Protein AF-A0A7V5ZE41-F1 (afdb_monomer_lite)

pLDDT: mean 74.65, std 10.22, range [50.06, 90.25]

Radius of gyration: 21.47 Å; chains: 1; bounding box: 50×22×50 Å

Sequence (62 aa):
MLEQAWRGGLLALQDYVAYHILTCLIPAFLLAGGMVAFVPKEAVLRYLGIASHRMVTYLSAA

Foldseek 3Di:
DVVVVVVVVVVVVVVVVVVVCVVPVVVVVVVVVVCPVPPDPVNCCCQVNPPHDPVSVVVVVD

Secondary structure (DSSP, 8-state):
-HHHHHHHHHHHHHHHHHHHHHHHHHHHHHHHHHHHHHS-HHHHHHHHSTTS-HHHHHHHT-

Structure (mmCIF, N/CA/C/O backbone):
data_AF-A0A7V5ZE41-F1
#
_entry.id   AF-A0A7V5ZE41-F1
#
loop_
_atom_site.group_PDB
_atom_site.id
_atom_site.type_symbol
_atom_site.label_atom_id
_atom_site.label_alt_id
_atom_site.label_comp_id
_atom_site.label_asym_id
_atom_site.label_entity_id
_atom_site.label_seq_id
_atom_site.pdbx_PDB_ins_code
_atom_site.Cartn_x
_atom_site.Cartn_y
_atom_site.Cartn_z
_atom_site.occupancy
_atom_site.B_iso_or_equiv
_atom_site.auth_seq_id
_atom_site.auth_comp_id
_atom_site.auth_asym_id
_atom_site.auth_atom_id
_atom_site.pdbx_PDB_model_num
ATOM 1 N N . MET A 1 1 ? -25.807 -0.822 29.485 1.00 52.12 1 MET A N 1
ATOM 2 C CA . MET A 1 1 ? -24.577 -0.032 29.244 1.00 52.12 1 MET A CA 1
ATOM 3 C C . MET A 1 1 ? -23.526 -0.795 28.432 1.00 52.12 1 MET A C 1
ATOM 5 O O . MET A 1 1 ? -23.079 -0.229 27.446 1.00 52.12 1 MET A O 1
ATOM 9 N N . LEU A 1 2 ? -23.186 -2.062 28.734 1.00 61.59 2 LEU A N 1
ATOM 10 C CA . LEU A 1 2 ? -22.229 -2.848 27.916 1.00 61.59 2 LEU A CA 1
ATOM 11 C C . LEU A 1 2 ? -22.615 -2.970 26.426 1.00 61.59 2 LEU A C 1
ATOM 13 O O . LEU A 1 2 ? -21.767 -2.838 25.552 1.00 61.59 2 LEU A O 1
ATOM 17 N N . GLU A 1 3 ? -23.904 -3.143 26.144 1.00 61.81 3 GLU A N 1
ATOM 18 C CA . GLU A 1 3 ? -24.483 -3.244 24.794 1.00 61.81 3 GLU A CA 1
ATOM 19 C C . GLU A 1 3 ? -24.138 -2.072 23.847 1.00 61.81 3 GLU A C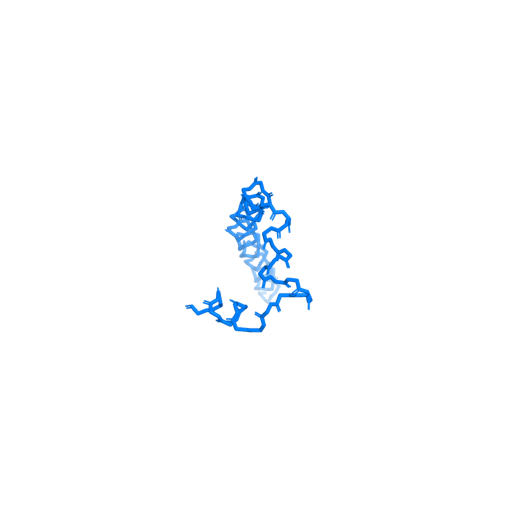 1
ATOM 21 O O . GLU A 1 3 ? -24.069 -2.242 22.632 1.00 61.81 3 GLU A O 1
ATOM 26 N N . GLN A 1 4 ? -23.910 -0.868 24.384 1.00 63.50 4 GLN A N 1
ATOM 27 C CA . GLN A 1 4 ? -23.585 0.318 23.580 1.00 63.50 4 GLN A CA 1
ATOM 28 C C . GLN A 1 4 ? -22.085 0.398 23.263 1.00 63.50 4 GLN A C 1
ATOM 30 O O . GLN A 1 4 ? -21.712 0.801 22.164 1.00 63.50 4 GLN A O 1
ATOM 35 N N . ALA A 1 5 ? -21.233 -0.042 24.194 1.00 65.12 5 ALA A N 1
ATOM 36 C CA . ALA A 1 5 ? -19.782 -0.051 24.021 1.00 65.12 5 ALA A CA 1
ATOM 37 C C . ALA A 1 5 ? -19.338 -1.056 22.946 1.00 65.12 5 ALA A C 1
ATOM 39 O O . ALA A 1 5 ? -18.472 -0.747 22.131 1.00 65.12 5 ALA A O 1
ATOM 40 N N . TRP A 1 6 ? -19.980 -2.226 22.891 1.00 67.81 6 TRP A N 1
ATOM 41 C CA . TRP A 1 6 ? -19.701 -3.240 21.869 1.00 67.81 6 TRP 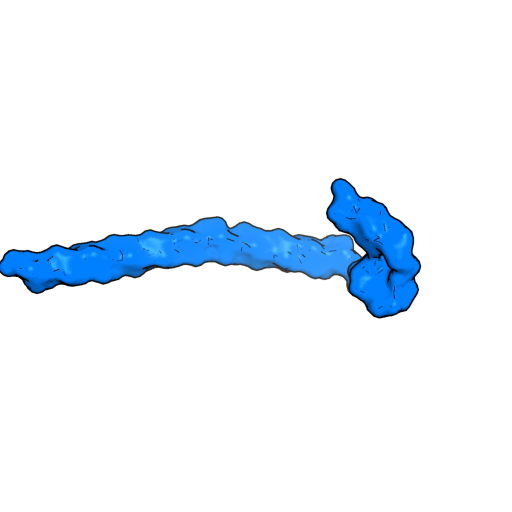A CA 1
ATOM 42 C C . TRP A 1 6 ? -20.107 -2.787 20.464 1.00 67.81 6 TRP A C 1
ATOM 44 O O . TRP A 1 6 ? -19.321 -2.917 19.528 1.00 67.81 6 TRP A O 1
ATOM 54 N N . ARG A 1 7 ? -21.298 -2.190 20.311 1.00 72.44 7 ARG A N 1
ATOM 55 C CA . ARG A 1 7 ? -21.739 -1.626 19.024 1.00 72.44 7 ARG A CA 1
ATOM 56 C C . ARG A 1 7 ? -20.865 -0.456 18.568 1.00 72.44 7 ARG A C 1
ATOM 58 O O . ARG A 1 7 ? -20.511 -0.396 17.396 1.00 72.44 7 ARG A O 1
ATOM 65 N N . GLY A 1 8 ? -20.488 0.436 19.486 1.00 74.12 8 GLY A N 1
ATOM 66 C CA . GLY A 1 8 ? -19.602 1.565 19.188 1.00 74.12 8 GLY A CA 1
ATOM 67 C C . GLY A 1 8 ? -18.200 1.127 18.754 1.00 74.12 8 GLY A C 1
ATOM 68 O O . GLY A 1 8 ? -17.670 1.659 17.783 1.00 74.12 8 GLY A O 1
ATOM 69 N N . GLY A 1 9 ? -17.628 0.114 19.416 1.00 75.19 9 GLY A N 1
ATOM 70 C CA . GLY A 1 9 ? -16.337 -0.461 19.029 1.00 75.19 9 GLY A CA 1
ATOM 71 C C . GLY A 1 9 ? -16.359 -1.115 17.644 1.00 75.19 9 GLY A C 1
ATOM 72 O O . GLY A 1 9 ? -15.419 -0.934 16.874 1.00 75.19 9 GLY A O 1
ATOM 73 N N . LEU A 1 10 ? -17.444 -1.820 17.298 1.00 79.69 10 LEU A N 1
ATOM 74 C CA . LEU A 1 10 ? -17.604 -2.449 15.980 1.00 79.69 10 LEU A CA 1
ATOM 75 C C . LEU A 1 10 ? -17.707 -1.418 14.844 1.00 79.69 10 LEU A C 1
ATOM 77 O O . LEU A 1 10 ? -17.083 -1.600 13.800 1.00 79.69 10 LEU A O 1
ATOM 81 N N . LEU A 1 11 ? -18.462 -0.336 15.058 1.00 78.81 11 LEU A N 1
ATOM 82 C CA . LEU A 1 11 ? -18.599 0.759 14.091 1.00 78.81 11 LEU A CA 1
ATOM 83 C C . LEU A 1 11 ? -17.261 1.475 13.859 1.00 78.81 11 LEU A C 1
ATOM 85 O O . LEU A 1 11 ? -16.849 1.640 12.716 1.00 78.81 11 LEU A O 1
ATOM 89 N N . ALA A 1 12 ? -16.526 1.797 14.928 1.00 75.75 12 ALA A N 1
ATOM 90 C CA . ALA A 1 12 ? -15.216 2.438 14.813 1.00 75.75 12 ALA A CA 1
ATOM 91 C C . ALA A 1 12 ? -14.189 1.571 14.059 1.00 75.75 12 ALA A C 1
ATOM 93 O O . ALA A 1 12 ? -13.381 2.089 13.286 1.00 75.75 12 ALA A O 1
ATOM 94 N N . LEU A 1 13 ? -14.226 0.247 14.255 1.00 78.44 13 LEU A N 1
ATOM 95 C CA . LEU A 1 13 ? -13.361 -0.684 13.529 1.00 78.44 13 LEU A CA 1
ATOM 96 C C . LEU A 1 13 ? -13.705 -0.729 12.034 1.00 78.44 13 LEU A C 1
ATOM 98 O O . LEU A 1 13 ? -12.807 -0.771 11.195 1.00 78.44 13 LEU A O 1
ATOM 102 N N . GLN A 1 14 ? -14.999 -0.712 11.706 1.00 80.88 14 GLN A N 1
ATOM 103 C CA . GLN A 1 14 ? -15.479 -0.697 10.327 1.00 80.88 14 GLN A CA 1
ATOM 104 C C . GLN A 1 14 ? -15.039 0.577 9.596 1.00 80.88 14 GLN A C 1
ATOM 106 O O . GLN A 1 14 ? -14.485 0.478 8.501 1.00 80.88 14 GLN A O 1
ATOM 111 N N . ASP A 1 15 ? -15.215 1.745 10.217 1.00 79.44 15 ASP A N 1
ATOM 112 C CA . ASP A 1 15 ? -14.774 3.025 9.654 1.00 79.44 15 ASP A CA 1
ATOM 113 C C . ASP A 1 15 ? -13.252 3.063 9.441 1.00 79.44 15 ASP A C 1
ATOM 115 O O . ASP A 1 15 ? -12.778 3.466 8.377 1.00 79.44 15 ASP A O 1
ATOM 119 N N . TYR A 1 16 ? -12.469 2.574 10.409 1.00 80.88 16 TYR A N 1
ATOM 120 C CA . TYR A 1 16 ? -11.008 2.516 10.301 1.00 80.88 16 TYR A CA 1
ATOM 121 C C . TYR A 1 16 ? -10.536 1.623 9.143 1.00 80.88 16 TYR A C 1
ATOM 123 O O . TYR A 1 16 ? -9.688 2.032 8.346 1.00 80.88 16 TYR A O 1
ATOM 131 N N . VAL A 1 17 ? -11.095 0.414 9.019 1.00 83.94 17 VAL A N 1
ATOM 132 C CA . VAL A 1 17 ? -10.725 -0.534 7.956 1.00 83.94 17 VAL A CA 1
ATOM 133 C C . VAL A 1 17 ? -11.136 -0.005 6.583 1.00 83.94 17 VAL A C 1
ATOM 135 O O . VAL A 1 17 ? -10.358 -0.112 5.634 1.00 83.94 17 VAL A O 1
ATOM 138 N N . ALA A 1 18 ? -12.311 0.619 6.470 1.00 85.00 18 ALA A N 1
ATOM 139 C CA . ALA A 1 18 ? -12.761 1.233 5.224 1.00 85.00 18 ALA A CA 1
ATOM 140 C C . ALA A 1 18 ? -11.799 2.338 4.761 1.00 85.00 18 ALA A C 1
ATOM 142 O O . ALA A 1 18 ? -11.369 2.340 3.606 1.00 85.00 18 ALA A O 1
ATOM 143 N N . TYR A 1 19 ? -11.402 3.233 5.670 1.00 87.44 19 TYR A N 1
ATOM 144 C CA . TYR A 1 19 ? -10.475 4.317 5.352 1.00 87.44 19 TYR A CA 1
ATOM 145 C C . TYR A 1 19 ? -9.073 3.798 5.012 1.00 87.44 19 TYR A C 1
ATOM 147 O O . TYR A 1 19 ? -8.449 4.272 4.061 1.00 87.44 19 TYR A O 1
ATOM 155 N N . HIS A 1 20 ? -8.581 2.796 5.746 1.00 87.81 20 HIS A N 1
ATOM 156 C CA . HIS A 1 20 ? -7.271 2.189 5.509 1.00 87.81 20 HIS A CA 1
ATOM 157 C C . HIS A 1 20 ? -7.201 1.507 4.138 1.00 87.81 20 HIS A C 1
ATOM 159 O O . HIS A 1 20 ? -6.280 1.746 3.363 1.00 87.81 20 HIS A O 1
ATOM 165 N N . ILE A 1 21 ? -8.216 0.720 3.780 1.00 88.62 21 ILE A N 1
ATOM 166 C CA . ILE A 1 21 ? -8.257 0.0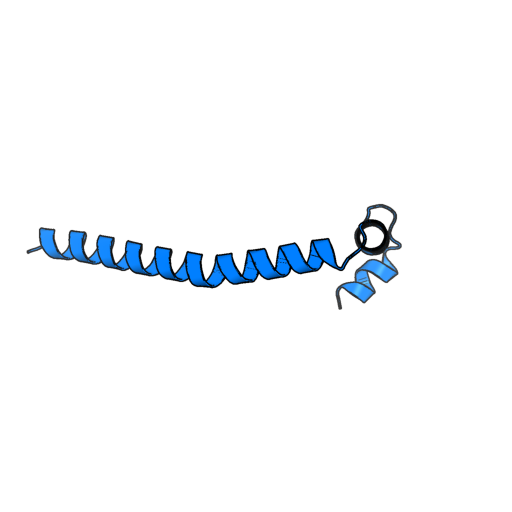68 2.470 1.00 88.62 21 ILE A CA 1
ATOM 167 C C . ILE A 1 21 ? -8.365 1.116 1.360 1.00 88.62 21 ILE A C 1
ATOM 169 O O . ILE A 1 21 ? -7.608 1.032 0.403 1.00 88.62 21 ILE A O 1
ATOM 173 N N . LEU A 1 22 ? -9.222 2.137 1.475 1.00 86.00 22 LEU A N 1
ATOM 174 C CA . LEU A 1 22 ? -9.315 3.183 0.445 1.00 86.00 22 LEU A CA 1
ATOM 175 C C . LEU A 1 22 ? -7.981 3.906 0.238 1.00 86.00 22 LEU A C 1
ATOM 177 O O . LEU A 1 22 ? -7.536 4.084 -0.896 1.00 86.00 22 LEU A O 1
ATOM 181 N N . THR A 1 23 ? -7.337 4.301 1.335 1.00 85.88 23 THR A N 1
ATOM 182 C CA . THR A 1 23 ? -6.083 5.063 1.290 1.00 85.88 23 THR A CA 1
ATOM 183 C C . THR A 1 23 ? -4.897 4.240 0.807 1.00 85.88 23 THR A C 1
ATOM 185 O O . THR A 1 23 ? -4.010 4.810 0.184 1.00 85.88 23 THR A O 1
ATOM 188 N N . CYS A 1 24 ? -4.873 2.925 1.028 1.00 87.44 24 CYS A N 1
ATOM 189 C CA . CYS A 1 24 ? -3.767 2.065 0.600 1.00 87.44 24 CYS A CA 1
ATOM 190 C C . CYS A 1 24 ? -4.002 1.413 -0.772 1.00 87.44 24 CYS A C 1
ATOM 192 O O . CYS A 1 24 ? -3.069 1.268 -1.559 1.00 87.44 24 CYS A O 1
ATOM 194 N N . LEU A 1 25 ? -5.241 1.032 -1.085 1.00 87.50 25 LEU A N 1
ATOM 195 C CA . LEU A 1 25 ? -5.576 0.245 -2.272 1.00 87.50 25 LEU A CA 1
ATOM 196 C C . LEU A 1 25 ? -5.610 1.102 -3.545 1.00 87.50 25 LEU A C 1
ATOM 198 O O . LEU A 1 25 ? -5.128 0.665 -4.588 1.00 87.50 25 LEU A O 1
ATOM 202 N N . ILE A 1 26 ? -6.106 2.341 -3.453 1.00 89.62 26 ILE A N 1
ATOM 203 C CA . ILE A 1 26 ? -6.117 3.302 -4.570 1.00 89.62 26 ILE A CA 1
ATOM 204 C C . ILE A 1 26 ? -4.697 3.595 -5.089 1.00 89.62 26 ILE A C 1
ATOM 206 O O . ILE A 1 26 ? -4.458 3.397 -6.284 1.00 89.62 26 ILE A O 1
ATOM 210 N N . PRO A 1 27 ? -3.726 4.022 -4.252 1.00 86.00 27 PRO A N 1
ATOM 211 C CA . PRO A 1 27 ? -2.372 4.268 -4.737 1.00 86.00 27 PRO A CA 1
ATOM 212 C C . PRO A 1 27 ? -1.658 2.979 -5.155 1.00 86.00 27 PRO A C 1
ATOM 214 O O . PRO A 1 27 ? -0.918 2.997 -6.136 1.00 86.00 27 PRO A O 1
ATOM 217 N N . ALA A 1 28 ? -1.897 1.850 -4.479 1.00 90.25 28 ALA A N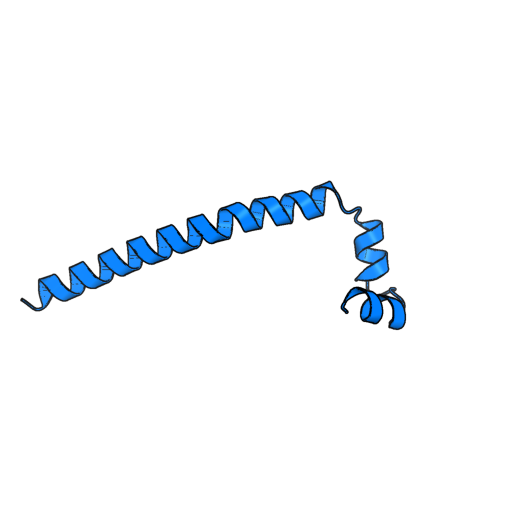 1
ATOM 218 C CA . ALA A 1 28 ? -1.269 0.580 -4.840 1.00 90.25 28 ALA A CA 1
ATOM 219 C C . ALA A 1 28 ? -1.665 0.111 -6.250 1.00 90.25 28 ALA A C 1
ATOM 221 O O . ALA A 1 28 ? -0.793 -0.264 -7.033 1.00 90.25 28 ALA A O 1
ATOM 222 N N . PHE A 1 29 ? -2.952 0.178 -6.612 1.00 87.00 29 PHE A N 1
ATOM 223 C CA . PHE A 1 29 ? -3.394 -0.186 -7.962 1.00 87.00 29 PHE A CA 1
ATOM 224 C C . PHE A 1 29 ? -2.882 0.780 -9.031 1.00 87.00 29 PHE A C 1
ATOM 226 O O . PHE A 1 29 ? -2.525 0.338 -10.123 1.00 87.00 29 PHE A O 1
ATOM 233 N N . LEU A 1 30 ? -2.795 2.076 -8.719 1.00 86.56 30 LEU A N 1
ATOM 234 C CA . LEU A 1 30 ? -2.249 3.069 -9.641 1.00 86.56 30 LEU A CA 1
ATOM 235 C C . LEU A 1 30 ? -0.758 2.819 -9.924 1.00 86.56 30 LEU A C 1
ATOM 237 O O . LEU A 1 30 ? -0.334 2.849 -11.078 1.00 86.56 30 LEU A O 1
ATOM 241 N N . LEU A 1 31 ? 0.029 2.516 -8.887 1.00 88.50 31 LEU A N 1
ATOM 242 C CA . LEU A 1 31 ? 1.452 2.201 -9.020 1.00 88.50 31 LEU A CA 1
ATOM 243 C C . LEU A 1 31 ? 1.684 0.864 -9.728 1.00 88.50 31 LEU A C 1
ATOM 245 O O . LEU A 1 31 ? 2.511 0.797 -10.634 1.00 88.50 31 LEU A O 1
ATOM 249 N N . ALA A 1 32 ? 0.936 -0.182 -9.369 1.00 86.69 32 ALA A N 1
ATOM 250 C CA . ALA A 1 32 ? 1.028 -1.482 -10.029 1.00 86.69 32 ALA A CA 1
ATOM 251 C C . ALA A 1 32 ? 0.656 -1.382 -11.518 1.00 86.69 32 ALA A C 1
ATOM 253 O O . ALA A 1 32 ? 1.375 -1.896 -12.373 1.00 86.69 32 ALA A O 1
ATOM 254 N N . GLY A 1 33 ? -0.422 -0.658 -11.838 1.00 84.94 33 GLY A N 1
ATOM 255 C CA . GLY A 1 33 ? -0.817 -0.373 -13.217 1.00 84.94 33 GLY A CA 1
ATOM 256 C C . GLY A 1 33 ? 0.246 0.422 -13.978 1.00 84.94 33 GLY A C 1
ATOM 257 O O . GLY A 1 33 ? 0.570 0.076 -15.112 1.00 84.94 33 GLY A O 1
ATOM 258 N N . GLY A 1 34 ? 0.852 1.430 -13.341 1.00 86.19 34 GLY A N 1
ATOM 259 C CA . GLY A 1 34 ? 1.963 2.195 -13.912 1.00 86.19 34 GLY A CA 1
ATOM 260 C C . GLY A 1 34 ? 3.195 1.333 -14.195 1.00 86.19 34 GLY A C 1
ATOM 261 O O . GLY A 1 34 ? 3.745 1.389 -15.291 1.00 86.19 34 GLY A O 1
ATOM 262 N N . MET A 1 35 ? 3.598 0.474 -13.256 1.00 83.56 35 MET A N 1
ATOM 263 C CA . MET A 1 35 ? 4.711 -0.455 -13.475 1.00 83.56 35 MET A CA 1
ATOM 264 C C . MET A 1 35 ? 4.443 -1.382 -14.663 1.00 83.56 35 MET A C 1
ATOM 266 O O . MET A 1 35 ? 5.327 -1.573 -15.488 1.00 83.56 35 MET A O 1
ATOM 270 N N . VAL A 1 36 ? 3.228 -1.915 -14.803 1.00 78.88 36 VAL A N 1
ATOM 271 C CA . VAL A 1 36 ? 2.880 -2.799 -15.929 1.00 78.88 36 VAL A CA 1
ATOM 272 C C . VAL A 1 36 ? 2.810 -2.041 -17.263 1.00 78.88 36 VAL A C 1
ATOM 274 O O . VAL A 1 36 ? 3.160 -2.605 -18.296 1.00 78.88 36 VAL A O 1
ATOM 277 N N . ALA A 1 37 ? 2.393 -0.772 -17.261 1.00 81.38 37 ALA A N 1
ATOM 278 C CA . ALA A 1 37 ? 2.306 0.043 -18.474 1.00 81.38 37 ALA A CA 1
ATOM 279 C C . ALA A 1 37 ? 3.675 0.535 -18.978 1.00 81.38 37 ALA A C 1
ATOM 281 O O . ALA A 1 37 ? 3.880 0.637 -20.187 1.00 81.38 37 ALA A O 1
ATOM 282 N N . PHE A 1 38 ? 4.605 0.847 -18.069 1.00 74.19 38 PHE A N 1
ATOM 283 C CA . PHE A 1 38 ? 5.906 1.431 -18.415 1.00 74.19 38 PHE A CA 1
ATOM 284 C C . PHE A 1 38 ? 7.068 0.428 -18.421 1.00 74.19 38 PHE A C 1
ATOM 286 O O . PHE A 1 38 ? 8.085 0.700 -19.060 1.00 74.19 38 PHE A O 1
ATOM 293 N N . VAL A 1 39 ?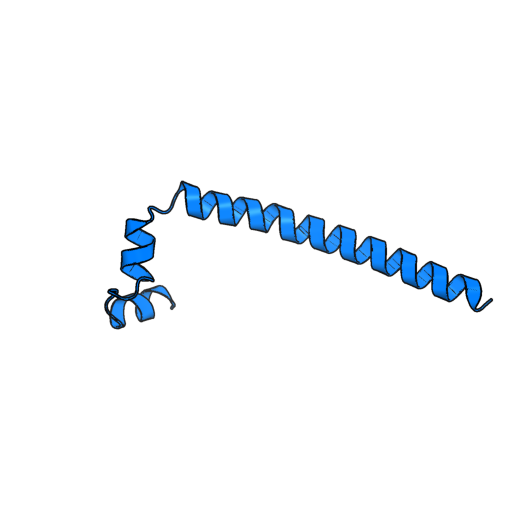 6.956 -0.721 -17.742 1.00 76.62 39 VAL A N 1
ATOM 294 C CA . VAL A 1 39 ? 8.034 -1.718 -17.685 1.00 76.62 39 VAL A CA 1
ATOM 295 C C . VAL A 1 39 ? 7.749 -2.866 -18.662 1.00 76.62 39 VAL A C 1
ATOM 297 O O . VAL A 1 39 ? 6.812 -3.637 -18.445 1.00 76.62 39 VAL A O 1
ATOM 300 N N . PRO A 1 40 ? 8.565 -3.047 -19.719 1.00 70.00 40 PRO A N 1
ATOM 301 C CA . PRO A 1 40 ? 8.398 -4.169 -20.630 1.00 70.00 40 PRO A CA 1
ATOM 302 C C . PRO A 1 40 ? 8.726 -5.484 -19.917 1.00 70.00 40 PRO A C 1
ATOM 304 O O . PRO A 1 40 ? 9.708 -5.596 -19.176 1.00 70.00 40 PRO A O 1
ATOM 307 N N . LYS A 1 41 ? 7.911 -6.508 -20.171 1.00 67.62 41 LYS A N 1
ATOM 308 C CA . LYS A 1 41 ? 8.047 -7.860 -19.608 1.00 67.62 41 LYS A CA 1
ATOM 309 C C . LYS A 1 41 ? 9.456 -8.432 -19.801 1.00 67.62 41 LYS A C 1
ATOM 311 O O . LYS A 1 41 ? 9.965 -9.115 -18.915 1.00 67.62 41 LYS A O 1
ATOM 316 N N . GLU A 1 42 ? 10.101 -8.142 -20.928 1.00 71.75 42 GLU A N 1
ATOM 317 C CA . GLU A 1 42 ? 11.467 -8.575 -21.228 1.00 71.75 42 GLU A CA 1
ATOM 318 C C . GLU A 1 42 ? 12.484 -7.969 -20.252 1.00 71.75 42 GLU A C 1
ATOM 320 O O . GLU A 1 42 ? 13.414 -8.660 -19.843 1.00 71.75 42 GLU A O 1
ATOM 325 N N . ALA A 1 43 ? 12.295 -6.715 -19.825 1.00 73.12 43 ALA A N 1
ATOM 326 C CA . ALA A 1 43 ? 13.136 -6.093 -18.804 1.00 73.12 43 ALA A CA 1
ATOM 327 C C . ALA A 1 43 ? 12.898 -6.732 -17.428 1.00 73.12 43 ALA A C 1
ATOM 329 O O . ALA A 1 43 ? 13.861 -7.071 -16.744 1.00 73.12 43 ALA A O 1
ATOM 330 N N . VAL A 1 44 ? 11.641 -6.996 -17.052 1.00 73.62 44 VAL A N 1
ATOM 331 C CA . VAL A 1 44 ? 11.324 -7.696 -15.791 1.00 73.62 44 VAL A CA 1
ATOM 332 C C . VAL A 1 44 ? 11.978 -9.079 -15.758 1.00 73.62 44 VAL A C 1
ATOM 334 O O . VAL A 1 44 ? 12.633 -9.428 -14.782 1.00 73.62 44 VAL A O 1
ATOM 337 N N . LEU A 1 45 ? 11.876 -9.852 -16.840 1.00 74.12 45 LEU A N 1
ATOM 338 C CA . LEU A 1 45 ? 12.485 -11.182 -16.936 1.00 74.12 45 LEU A CA 1
ATOM 339 C C . LEU A 1 45 ? 14.018 -11.132 -17.033 1.00 74.12 45 LEU A C 1
ATOM 341 O O . LEU A 1 45 ? 14.683 -12.048 -16.557 1.00 74.12 45 LEU A O 1
ATOM 345 N N . ARG A 1 46 ? 14.597 -10.068 -17.598 1.00 69.62 46 ARG A N 1
ATOM 346 C CA . ARG A 1 46 ? 16.053 -9.878 -17.649 1.00 69.62 46 ARG A CA 1
ATOM 347 C C . ARG A 1 46 ? 16.663 -9.598 -16.277 1.00 69.62 46 ARG A C 1
ATOM 349 O O . ARG A 1 46 ? 17.793 -10.014 -16.064 1.00 69.62 46 ARG A O 1
ATOM 356 N N . TYR A 1 47 ? 15.954 -8.911 -15.378 1.00 67.19 47 TYR A N 1
ATOM 357 C CA . TYR A 1 47 ? 16.467 -8.556 -14.045 1.00 67.19 47 TYR A CA 1
ATOM 358 C C . TYR A 1 47 ? 15.983 -9.506 -12.934 1.00 67.19 47 TYR A C 1
ATOM 360 O O . TYR A 1 47 ? 16.791 -9.903 -12.090 1.00 67.19 47 TYR A O 1
ATOM 368 N N . LEU A 1 48 ? 14.713 -9.930 -12.971 1.00 67.50 48 LEU A N 1
ATOM 369 C CA . LEU A 1 48 ? 14.060 -10.783 -11.964 1.00 67.50 48 LEU A CA 1
ATOM 370 C C . LEU A 1 48 ? 13.753 -12.218 -12.447 1.00 67.50 48 LEU A C 1
ATOM 372 O O . LEU A 1 48 ? 13.224 -13.021 -11.680 1.00 67.50 48 LEU A O 1
ATOM 376 N N . GLY A 1 49 ? 14.041 -12.569 -13.703 1.00 68.50 49 GLY A N 1
ATOM 377 C CA . GLY A 1 49 ? 13.796 -13.918 -14.221 1.00 68.50 49 GLY A CA 1
ATOM 378 C C . GLY A 1 49 ? 14.847 -14.941 -13.781 1.00 68.50 49 GLY A C 1
ATOM 379 O O . GLY A 1 49 ? 15.981 -14.601 -13.457 1.00 68.50 49 GLY A O 1
ATOM 380 N N . ILE A 1 50 ? 14.483 -16.225 -13.844 1.00 63.66 50 ILE A N 1
ATOM 381 C CA . ILE A 1 50 ? 15.324 -17.382 -13.467 1.00 63.66 50 ILE A CA 1
ATOM 382 C C . ILE A 1 50 ? 16.656 -17.466 -14.236 1.00 63.66 50 ILE A C 1
ATOM 384 O O . ILE A 1 50 ? 17.609 -18.065 -13.749 1.00 63.66 50 ILE A O 1
ATOM 388 N N . ALA A 1 51 ? 16.732 -16.844 -15.416 1.00 64.00 51 ALA A N 1
ATOM 389 C CA . ALA A 1 51 ? 17.939 -16.766 -16.237 1.00 64.00 51 ALA A CA 1
ATOM 390 C C . ALA A 1 51 ? 18.802 -15.511 -15.964 1.00 64.00 51 ALA A C 1
ATOM 392 O O . ALA A 1 51 ? 19.820 -15.320 -16.629 1.00 64.00 51 ALA A O 1
ATOM 393 N N . SER A 1 52 ? 18.404 -14.639 -15.027 1.00 62.44 52 SER A N 1
ATOM 394 C CA . SER A 1 52 ? 19.129 -13.404 -14.706 1.00 62.44 52 SER A CA 1
ATOM 395 C C . SER A 1 52 ? 20.420 -13.696 -13.936 1.00 62.44 52 SER A C 1
ATOM 397 O O . SER A 1 52 ? 20.449 -14.477 -12.982 1.00 62.44 52 SER A O 1
ATOM 399 N N . HIS A 1 53 ? 21.519 -13.069 -14.362 1.00 61.66 53 HIS A N 1
ATOM 400 C CA . HIS A 1 53 ? 22.840 -13.252 -13.767 1.00 61.66 53 HIS A CA 1
ATOM 401 C C . HIS A 1 53 ? 22.845 -12.733 -12.319 1.00 61.66 53 HIS A C 1
ATOM 403 O O . HIS A 1 53 ? 22.600 -11.552 -12.081 1.00 61.66 53 HIS A O 1
ATOM 409 N N . ARG A 1 54 ? 23.178 -13.603 -11.355 1.00 60.66 54 ARG A N 1
ATOM 410 C CA . ARG A 1 54 ? 23.058 -13.380 -9.896 1.00 60.66 54 ARG A CA 1
ATOM 411 C C . ARG A 1 54 ? 23.651 -12.051 -9.392 1.00 60.66 54 ARG A C 1
ATOM 413 O O . ARG A 1 54 ? 23.124 -11.479 -8.444 1.00 60.66 54 ARG A O 1
ATOM 420 N N . MET A 1 55 ? 24.712 -11.539 -10.031 1.00 63.78 55 MET A N 1
ATOM 421 C CA . MET A 1 55 ? 25.285 -10.215 -9.714 1.00 63.78 55 MET A CA 1
ATOM 422 C C . MET A 1 55 ? 24.372 -9.045 -10.097 1.00 63.78 55 MET A C 1
ATOM 424 O O . MET A 1 55 ? 24.320 -8.060 -9.371 1.00 63.78 55 MET A O 1
ATOM 428 N N . VAL A 1 56 ? 23.669 -9.130 -11.228 1.00 66.94 56 VAL A N 1
ATOM 429 C CA . VAL A 1 56 ? 22.814 -8.044 -11.729 1.00 66.94 56 VAL A CA 1
ATOM 430 C C . VAL A 1 56 ? 21.5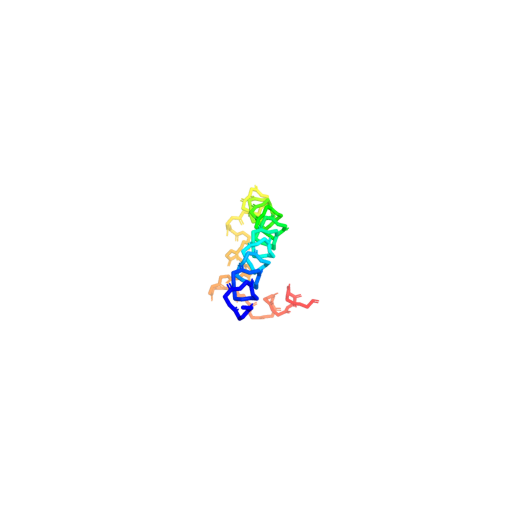60 -7.929 -10.866 1.00 66.94 56 VAL A C 1
ATOM 432 O O . VAL A 1 56 ? 21.198 -6.822 -10.489 1.00 66.94 56 VAL A O 1
ATOM 435 N N . THR A 1 57 ? 20.965 -9.060 -10.470 1.00 64.06 57 THR A N 1
ATOM 436 C CA . THR A 1 57 ? 19.828 -9.086 -9.537 1.00 64.06 57 THR A CA 1
ATOM 437 C C . THR A 1 57 ? 20.196 -8.503 -8.169 1.00 64.06 57 THR A C 1
ATOM 439 O O . THR A 1 57 ? 19.406 -7.761 -7.592 1.00 64.06 57 THR A O 1
ATOM 442 N N . TYR A 1 58 ? 21.404 -8.791 -7.664 1.00 67.12 58 TYR A N 1
ATOM 443 C CA . TYR A 1 58 ? 21.882 -8.250 -6.387 1.00 67.12 58 TYR A CA 1
ATOM 444 C C . TYR A 1 58 ? 22.143 -6.737 -6.450 1.00 67.12 58 TYR A C 1
ATOM 446 O O . TYR A 1 58 ? 21.772 -6.020 -5.531 1.00 67.12 58 TYR A O 1
ATOM 454 N N . LEU A 1 59 ? 22.718 -6.240 -7.552 1.00 67.88 59 LEU A N 1
ATOM 455 C CA . LEU A 1 59 ? 22.938 -4.804 -7.765 1.00 67.88 59 LEU A CA 1
ATOM 456 C C . LEU A 1 59 ? 21.638 -4.022 -7.981 1.00 67.88 59 LEU A C 1
ATOM 458 O O . LEU A 1 59 ? 21.562 -2.875 -7.575 1.00 67.88 59 LEU A O 1
ATOM 462 N N . SER A 1 60 ? 20.620 -4.618 -8.609 1.00 63.22 60 SER A N 1
ATOM 463 C CA . SER A 1 60 ? 19.320 -3.957 -8.799 1.00 63.22 60 SER A CA 1
ATOM 464 C C . SER A 1 60 ? 18.450 -3.905 -7.539 1.00 63.22 60 SER A C 1
ATOM 466 O O . SER A 1 60 ? 17.442 -3.206 -7.537 1.00 63.22 60 SER A O 1
ATOM 468 N N . ALA A 1 61 ? 18.787 -4.684 -6.507 1.00 62.25 61 ALA A N 1
ATOM 469 C CA . ALA A 1 61 ? 18.058 -4.739 -5.238 1.00 62.25 61 ALA A CA 1
ATOM 470 C C . ALA A 1 61 ? 18.690 -3.873 -4.129 1.00 62.25 61 ALA A C 1
ATOM 472 O O . ALA A 1 61 ? 18.146 -3.830 -3.025 1.00 62.25 61 ALA A O 1
ATOM 473 N N . ALA A 1 62 ? 19.828 -3.230 -4.414 1.00 50.06 62 ALA A N 1
ATOM 474 C CA . ALA A 1 62 ? 20.540 -2.299 -3.538 1.00 50.06 62 ALA A CA 1
ATOM 475 C C . ALA A 1 62 ? 20.278 -0.852 -3.974 1.00 50.06 62 ALA A C 1
ATOM 477 O O . ALA A 1 62 ? 20.161 0.006 -3.072 1.00 50.06 62 ALA A O 1
#